Protein AF-A0A4Q2QNK8-F1 (afdb_monomer_lite)

Radius of gyration: 54.92 Å; chains: 1; bounding box: 94×21×155 Å

Structure (mmCIF, N/CA/C/O backbone):
data_AF-A0A4Q2QNK8-F1
#
_entry.id   AF-A0A4Q2QNK8-F1
#
loop_
_atom_site.group_PDB
_atom_site.id
_atom_site.type_symbol
_atom_site.label_atom_id
_atom_site.label_alt_id
_atom_site.label_comp_id
_atom_site.label_asym_id
_atom_site.label_entity_id
_atom_site.label_seq_id
_atom_site.pdbx_PDB_ins_code
_atom_site.Cartn_x
_atom_site.Cartn_y
_atom_site.Cartn_z
_atom_site.occupancy
_atom_site.B_iso_or_equiv
_atom_site.auth_seq_id
_atom_site.auth_comp_id
_atom_site.auth_asym_id
_atom_site.auth_atom_id
_atom_site.pdbx_PDB_model_num
ATOM 1 N N . SER A 1 1 ? -54.056 8.343 84.644 1.00 80.56 1 SER A N 1
ATOM 2 C CA . SER A 1 1 ? -53.542 7.220 85.455 1.00 80.56 1 SER A CA 1
ATOM 3 C C . SER A 1 1 ? -52.358 6.598 84.735 1.00 80.56 1 SER A C 1
ATOM 5 O O . SER A 1 1 ? -52.319 6.653 83.509 1.00 80.56 1 SER A O 1
ATOM 7 N N . ALA A 1 2 ? -51.413 6.008 85.470 1.00 88.56 2 ALA A N 1
ATOM 8 C CA . ALA A 1 2 ? -50.210 5.378 84.911 1.00 88.56 2 ALA A CA 1
ATOM 9 C C . ALA A 1 2 ? -50.510 4.345 83.801 1.00 88.56 2 ALA A C 1
ATOM 11 O O . ALA A 1 2 ? -49.760 4.238 82.836 1.00 88.56 2 ALA A O 1
ATOM 12 N N . ALA A 1 3 ? -51.656 3.660 83.886 1.00 87.75 3 ALA A N 1
ATOM 13 C CA . ALA A 1 3 ? -52.113 2.701 82.880 1.00 87.75 3 ALA A CA 1
ATOM 14 C C . ALA A 1 3 ? -52.273 3.308 81.471 1.00 87.75 3 ALA A C 1
ATOM 16 O O . ALA A 1 3 ? -51.787 2.728 80.505 1.00 87.75 3 ALA A O 1
ATOM 17 N N . LYS A 1 4 ? -52.874 4.505 81.343 1.00 89.75 4 LYS A N 1
ATOM 18 C CA . LYS A 1 4 ? -53.042 5.174 80.034 1.00 89.75 4 LYS A CA 1
ATOM 19 C C . LYS A 1 4 ? -51.696 5.547 79.402 1.00 89.75 4 LYS A C 1
ATOM 21 O O . LYS A 1 4 ? -51.516 5.423 78.192 1.00 89.75 4 LYS A O 1
ATOM 26 N N . THR A 1 5 ? -50.738 5.979 80.222 1.00 93.31 5 THR A N 1
ATOM 27 C CA . THR A 1 5 ? -49.376 6.293 79.769 1.00 93.31 5 THR A CA 1
ATOM 28 C C . THR A 1 5 ? -48.655 5.034 79.286 1.00 93.31 5 THR A C 1
ATOM 30 O O . THR A 1 5 ? -48.020 5.057 78.235 1.00 93.31 5 THR A O 1
ATOM 33 N N . SER A 1 6 ? -48.799 3.916 80.005 1.00 92.94 6 SER A N 1
ATOM 34 C CA . SER A 1 6 ? -48.205 2.637 79.604 1.00 92.94 6 SER A CA 1
ATOM 35 C C . SER A 1 6 ? -48.779 2.104 78.289 1.00 92.94 6 SER A C 1
ATOM 37 O O . SER A 1 6 ? -48.019 1.624 77.453 1.00 92.94 6 SER A O 1
ATOM 39 N N . GLU A 1 7 ? -50.09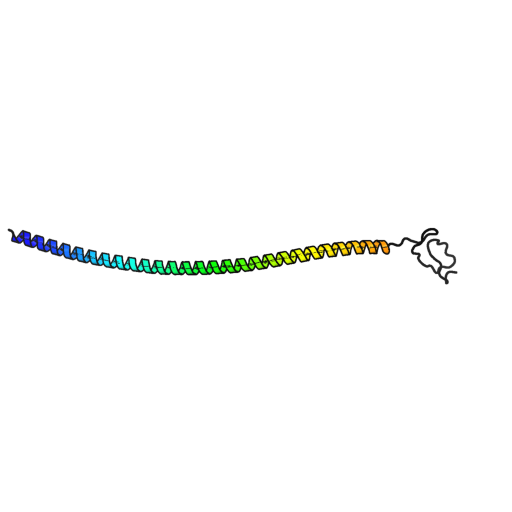4 2.208 78.080 1.00 93.94 7 GLU A N 1
ATOM 40 C CA . GLU A 1 7 ? -50.739 1.786 76.829 1.00 93.94 7 GLU A CA 1
ATOM 41 C C . GLU A 1 7 ? -50.249 2.619 75.632 1.00 93.94 7 GLU A C 1
ATOM 43 O O . GLU A 1 7 ? -49.956 2.088 74.560 1.00 93.94 7 GLU A O 1
ATOM 48 N N . THR A 1 8 ? -50.090 3.930 75.836 1.00 94.38 8 THR A N 1
ATOM 49 C CA . THR A 1 8 ? -49.570 4.844 74.809 1.00 94.38 8 THR A CA 1
ATOM 50 C C . THR A 1 8 ? -48.125 4.493 74.439 1.00 94.38 8 THR A C 1
ATOM 52 O O . THR A 1 8 ? -47.785 4.419 73.259 1.00 94.38 8 THR A O 1
ATOM 55 N N . ASN A 1 9 ? -47.279 4.210 75.435 1.00 94.12 9 ASN A N 1
ATOM 56 C CA . ASN A 1 9 ? -45.889 3.801 75.219 1.00 94.12 9 ASN A CA 1
ATOM 57 C C . ASN A 1 9 ? -45.773 2.445 74.506 1.00 94.12 9 ASN A C 1
ATOM 59 O O . ASN A 1 9 ? -44.872 2.266 73.682 1.00 94.12 9 ASN A O 1
ATOM 63 N N . ALA A 1 10 ? -46.678 1.506 74.797 1.00 95.75 10 ALA A N 1
ATOM 64 C CA . ALA A 1 10 ? -46.727 0.211 74.123 1.00 95.75 10 ALA A CA 1
ATOM 65 C C . ALA A 1 10 ? -47.048 0.381 72.629 1.00 95.75 10 ALA A C 1
ATOM 67 O O . ALA A 1 10 ? -46.268 -0.070 71.790 1.00 95.75 10 ALA A O 1
ATOM 68 N N . LYS A 1 11 ? -48.106 1.136 72.297 1.00 95.81 11 LYS A N 1
ATOM 69 C CA . LYS A 1 11 ? -48.464 1.466 70.904 1.00 95.81 11 LYS A CA 1
ATOM 70 C C . LYS A 1 11 ? -47.327 2.177 70.165 1.00 95.81 11 LYS A C 1
ATOM 72 O O . LYS A 1 11 ? -46.987 1.806 69.047 1.00 95.81 11 LYS A O 1
ATOM 77 N N . ALA A 1 12 ? -46.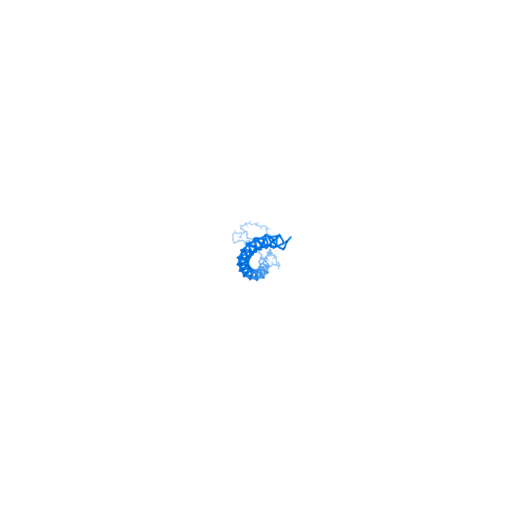686 3.160 70.801 1.00 96.31 12 ALA A N 1
ATOM 78 C CA . ALA A 1 12 ? -45.549 3.862 70.203 1.00 96.31 12 ALA A CA 1
ATOM 79 C C . ALA A 1 12 ? -44.356 2.927 69.925 1.00 96.31 12 ALA A C 1
ATOM 81 O O . ALA A 1 12 ? -43.663 3.083 68.918 1.00 96.31 12 ALA A O 1
ATOM 82 N N . SER A 1 13 ? -44.109 1.953 70.804 1.00 96.31 13 SER A N 1
ATOM 83 C CA . SER A 1 13 ? -43.042 0.962 70.625 1.00 96.31 13 SER A CA 1
ATOM 84 C C . SER A 1 13 ? -43.350 -0.008 69.484 1.00 96.31 13 SER A C 1
ATOM 86 O O . SER A 1 13 ? -42.462 -0.305 68.689 1.00 96.31 13 SER A O 1
ATOM 88 N N . GLU A 1 14 ? -44.606 -0.432 69.347 1.00 97.38 14 GLU A N 1
ATOM 89 C CA . GLU A 1 14 ? -45.078 -1.266 68.236 1.00 97.38 14 GLU A CA 1
ATOM 90 C C . GLU A 1 14 ? -44.900 -0.555 66.883 1.00 97.38 14 GLU A C 1
ATOM 92 O O . GLU A 1 14 ? -44.304 -1.109 65.959 1.00 97.38 14 GLU A O 1
ATOM 97 N N . THR A 1 15 ? -45.287 0.724 66.789 1.00 97.31 15 THR A N 1
ATOM 98 C CA . THR A 1 15 ? -45.060 1.536 65.578 1.00 97.31 15 THR A CA 1
ATOM 99 C C . THR A 1 15 ? -43.571 1.675 65.241 1.00 97.31 15 THR A C 1
ATOM 101 O O . THR A 1 15 ? -43.184 1.596 64.071 1.00 97.31 15 THR A O 1
ATOM 104 N N . ARG A 1 16 ? -42.708 1.867 66.249 1.00 97.06 16 ARG A N 1
ATOM 105 C CA . ARG A 1 16 ? -41.249 1.939 66.053 1.00 97.06 16 ARG A CA 1
ATOM 106 C C . ARG A 1 16 ? -40.678 0.615 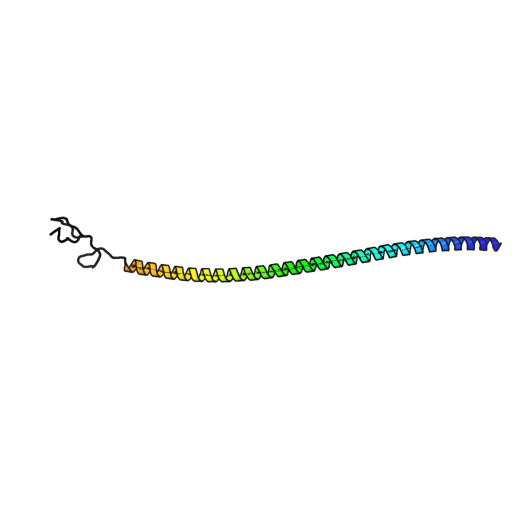65.551 1.00 97.06 16 ARG A C 1
ATOM 108 O O . ARG A 1 16 ? -39.810 0.633 64.681 1.00 97.06 16 ARG A O 1
ATOM 115 N N . ALA A 1 17 ? -41.167 -0.510 66.066 1.00 96.81 17 ALA A N 1
ATOM 116 C CA . ALA A 1 17 ? -40.749 -1.833 65.619 1.00 96.81 17 ALA A CA 1
ATOM 117 C C . ALA A 1 17 ? -41.134 -2.078 64.151 1.00 96.81 17 ALA A C 1
ATOM 119 O O . ALA A 1 17 ? -40.280 -2.486 63.363 1.00 96.81 17 ALA A O 1
ATOM 120 N N . GLU A 1 18 ? -42.366 -1.745 63.756 1.00 97.31 18 GLU A N 1
ATOM 121 C CA . GLU A 1 18 ? -42.814 -1.890 62.362 1.00 97.31 18 GLU A CA 1
ATOM 122 C C . GLU A 1 18 ? -42.046 -0.955 61.409 1.00 97.31 18 GLU A C 1
ATOM 124 O O . GLU A 1 18 ? -41.622 -1.359 60.322 1.00 97.31 18 GLU A O 1
ATOM 129 N N . SER A 1 19 ? -41.769 0.278 61.846 1.00 97.56 19 SER A N 1
ATOM 130 C CA . SER A 1 19 ? -40.935 1.224 61.086 1.00 97.56 19 SER A CA 1
ATOM 131 C C . SER A 1 19 ? -39.509 0.695 60.898 1.00 97.56 19 SER A C 1
ATOM 133 O O . SER A 1 19 ? -38.958 0.766 59.801 1.00 97.56 19 SER A O 1
ATOM 135 N N . SER A 1 20 ? -38.921 0.118 61.951 1.00 97.75 20 SER A N 1
ATOM 136 C CA . SER A 1 20 ? -37.582 -0.481 61.910 1.00 97.75 20 SER A CA 1
ATOM 137 C C . SER A 1 20 ? -37.525 -1.690 60.971 1.00 97.75 20 SER A C 1
ATOM 139 O O . SER A 1 20 ? -36.617 -1.798 60.147 1.00 97.75 20 SER A O 1
ATOM 141 N N . LYS A 1 21 ? -38.539 -2.563 61.017 1.00 98.38 21 LYS A N 1
ATOM 142 C CA . LYS A 1 21 ? -38.682 -3.699 60.096 1.00 98.38 21 LYS A CA 1
ATOM 143 C C . LYS A 1 21 ? -38.755 -3.240 58.638 1.00 98.38 21 LYS A C 1
ATOM 145 O O . LYS A 1 21 ? -38.071 -3.802 57.783 1.00 98.38 21 LYS A O 1
ATOM 150 N N . THR A 1 22 ? -39.528 -2.190 58.366 1.00 97.88 22 THR A N 1
ATOM 151 C CA . THR A 1 22 ? -39.623 -1.591 57.027 1.00 97.88 22 THR A CA 1
ATOM 152 C C . THR A 1 22 ? -38.276 -1.014 56.579 1.00 97.88 22 THR A C 1
ATOM 154 O O . THR A 1 22 ? -37.830 -1.281 55.465 1.00 97.88 22 THR A O 1
ATOM 157 N N . ALA A 1 23 ? -37.576 -0.286 57.454 1.00 97.69 23 ALA A N 1
ATOM 158 C CA . ALA A 1 23 ? -36.253 0.265 57.154 1.00 97.69 23 ALA A CA 1
ATOM 159 C C . ALA A 1 23 ? -35.205 -0.828 56.876 1.00 97.69 23 ALA A C 1
ATOM 161 O O . ALA A 1 23 ? -34.391 -0.686 55.958 1.00 97.69 23 ALA A O 1
ATOM 162 N N . ALA A 1 24 ? -35.243 -1.937 57.620 1.00 97.69 24 ALA A N 1
ATOM 163 C CA . ALA A 1 24 ? -34.374 -3.088 57.395 1.00 97.69 24 ALA A CA 1
ATOM 164 C C . ALA A 1 24 ? -34.651 -3.755 56.037 1.00 97.69 24 ALA A C 1
ATOM 166 O O . ALA A 1 24 ? -33.709 -4.054 55.303 1.00 97.69 24 ALA A O 1
ATOM 167 N N . ALA A 1 25 ? -35.925 -3.918 55.664 1.00 98.00 25 ALA A N 1
ATOM 168 C CA . ALA A 1 25 ? -36.308 -4.450 54.356 1.00 98.00 25 ALA A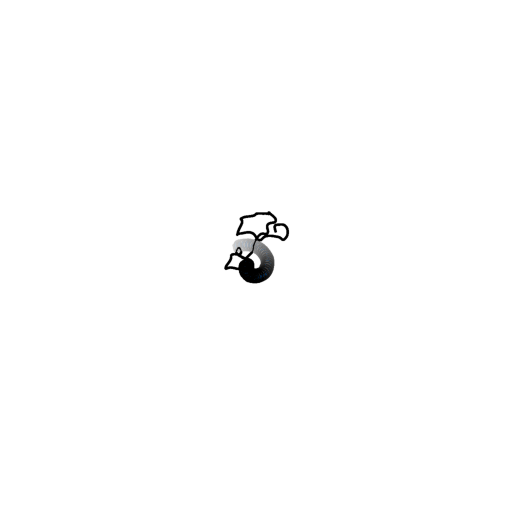 CA 1
ATOM 169 C C . ALA A 1 25 ? -35.817 -3.553 53.204 1.00 98.00 25 ALA A C 1
ATOM 171 O O . ALA A 1 25 ? -35.195 -4.047 52.263 1.00 98.00 25 ALA A O 1
ATOM 172 N N . SER A 1 26 ? -36.000 -2.233 53.317 1.00 98.19 26 SER A N 1
ATOM 173 C CA . SER A 1 26 ? -35.498 -1.256 52.338 1.00 98.19 26 SER A CA 1
ATOM 174 C C . SER A 1 26 ? -33.968 -1.227 52.252 1.00 98.19 26 SER A C 1
ATOM 176 O O . SER A 1 26 ? -33.388 -1.029 51.180 1.00 98.19 26 SER A O 1
ATOM 178 N N . SER A 1 27 ? -33.285 -1.436 53.379 1.00 98.12 27 SER A N 1
ATOM 179 C CA . SER A 1 27 ? -31.821 -1.530 53.414 1.00 98.12 27 SER A CA 1
ATOM 180 C C . SER A 1 27 ? -31.337 -2.800 52.714 1.00 98.12 27 SER A C 1
ATOM 182 O O . SER A 1 27 ? -30.397 -2.745 51.922 1.00 98.12 27 SER A O 1
ATOM 184 N N . ALA A 1 28 ? -32.017 -3.930 52.933 1.00 98.44 28 ALA A N 1
ATOM 185 C CA . ALA A 1 28 ? -31.714 -5.190 52.263 1.00 98.44 28 ALA A CA 1
ATOM 186 C C . ALA A 1 28 ? -31.927 -5.101 50.742 1.00 98.44 28 ALA A C 1
ATOM 188 O O . ALA A 1 28 ? -31.065 -5.541 49.979 1.00 98.44 28 ALA A O 1
ATOM 189 N N . SER A 1 29 ? -33.016 -4.473 50.283 1.00 98.06 29 SER A N 1
ATOM 190 C CA . SER A 1 29 ? -33.244 -4.262 48.847 1.00 98.06 29 SER A CA 1
ATOM 191 C C . SER A 1 29 ? -32.191 -3.340 48.230 1.00 98.06 29 SER A C 1
ATOM 193 O O . SER A 1 29 ? -31.692 -3.616 47.143 1.00 98.06 29 SER A O 1
ATOM 195 N N . SER A 1 30 ? -31.795 -2.279 48.938 1.00 98.31 30 SER A N 1
ATOM 196 C CA . SER A 1 30 ? -30.742 -1.360 48.480 1.00 98.31 30 SER A CA 1
ATOM 197 C C . SER A 1 30 ? -29.382 -2.058 48.369 1.00 98.31 30 SER A C 1
ATOM 199 O O . SER A 1 30 ? -28.645 -1.839 47.403 1.00 98.31 30 SER A O 1
ATOM 201 N N . ALA A 1 31 ? -29.061 -2.941 49.319 1.00 98.31 31 ALA A N 1
ATOM 202 C CA . ALA A 1 31 ? -27.853 -3.761 49.278 1.00 98.31 31 ALA A CA 1
ATOM 203 C C . ALA A 1 31 ? -27.873 -4.750 48.098 1.00 98.31 31 ALA A C 1
ATOM 205 O O . ALA A 1 31 ? -26.872 -4.873 47.392 1.00 98.31 31 ALA A O 1
ATOM 206 N N . ALA A 1 32 ? -29.013 -5.395 47.826 1.00 98.31 32 ALA A N 1
ATOM 207 C CA . ALA A 1 32 ? -29.171 -6.296 46.682 1.00 98.31 32 ALA A CA 1
ATOM 208 C C . ALA A 1 32 ? -29.014 -5.567 45.332 1.00 98.31 32 ALA A C 1
ATOM 210 O O . ALA A 1 32 ? -28.309 -6.049 44.438 1.00 98.31 32 ALA A O 1
ATOM 211 N N . SER A 1 33 ? -29.597 -4.372 45.197 1.00 98.38 33 SER A N 1
ATOM 212 C CA . SER A 1 33 ? -29.412 -3.520 44.015 1.00 98.38 33 SER A CA 1
ATOM 213 C C . SER A 1 33 ? -27.951 -3.104 43.846 1.00 98.38 33 SER A C 1
ATOM 215 O O . SER A 1 33 ? -27.406 -3.182 42.748 1.00 98.38 33 SER A O 1
ATOM 217 N N . SER A 1 34 ? -27.285 -2.728 44.941 1.00 98.38 34 SER A N 1
ATOM 218 C CA . SER A 1 34 ? -25.865 -2.354 44.922 1.00 98.38 34 SER A CA 1
ATOM 219 C C . SER A 1 34 ? -24.969 -3.525 44.504 1.00 98.38 34 SER A C 1
ATOM 221 O O . SER A 1 34 ? -24.055 -3.339 43.702 1.00 98.38 34 SER A O 1
ATOM 223 N N . ALA A 1 35 ? -25.258 -4.740 44.982 1.00 98.56 35 ALA A N 1
ATOM 224 C CA . ALA A 1 35 ? -24.550 -5.951 44.570 1.00 98.56 35 ALA A CA 1
ATOM 225 C C . ALA A 1 35 ? -24.728 -6.237 43.067 1.00 98.56 35 ALA A C 1
ATOM 227 O O . ALA A 1 35 ? -23.758 -6.568 42.386 1.00 98.56 35 ALA A O 1
ATOM 228 N N . SER A 1 36 ? -25.939 -6.032 42.541 1.00 98.25 36 SER A N 1
ATOM 229 C CA . SER A 1 36 ? -26.249 -6.211 41.114 1.00 98.25 36 SER A CA 1
ATOM 230 C C . SER A 1 36 ? -25.498 -5.203 40.232 1.00 98.25 36 SER A C 1
ATOM 232 O O . SER A 1 36 ? -24.913 -5.567 39.208 1.00 98.25 36 SER A O 1
ATOM 234 N N . SER A 1 37 ? -25.444 -3.938 40.656 1.00 98.44 37 SER A N 1
ATOM 235 C CA . SER A 1 37 ? -24.660 -2.895 39.982 1.00 98.44 37 SER A CA 1
ATOM 236 C C . SER A 1 37 ? -23.160 -3.196 40.004 1.00 98.44 37 SER A C 1
ATOM 238 O O . SER A 1 37 ? -22.463 -2.962 39.013 1.00 98.44 37 SER A O 1
ATOM 240 N N . ALA A 1 38 ? -22.652 -3.756 41.107 1.00 98.50 38 ALA A N 1
ATOM 241 C CA . ALA A 1 38 ? -21.255 -4.162 41.217 1.00 98.50 38 ALA A CA 1
ATOM 242 C C . ALA A 1 38 ? -20.917 -5.322 40.265 1.00 98.50 38 ALA A C 1
ATOM 244 O O . ALA A 1 38 ? -19.885 -5.270 39.591 1.00 98.50 38 ALA A O 1
ATOM 245 N N . SER A 1 39 ? -21.788 -6.333 40.142 1.00 98.06 39 SER A N 1
ATOM 246 C CA . SER A 1 39 ? -21.592 -7.412 39.162 1.00 98.06 39 SER A CA 1
ATOM 247 C C . SER A 1 39 ? -21.629 -6.898 37.724 1.00 98.06 39 SER A C 1
ATOM 249 O O . SER A 1 39 ? -20.733 -7.221 36.950 1.00 98.06 39 SER A O 1
ATOM 251 N N . ALA A 1 40 ? -22.580 -6.020 37.392 1.00 98.56 40 ALA A N 1
ATOM 252 C CA . ALA A 1 40 ? -22.657 -5.423 36.060 1.00 98.56 40 ALA A CA 1
ATOM 253 C C . ALA A 1 40 ? -21.395 -4.606 35.725 1.00 98.56 40 ALA A C 1
ATOM 255 O O . ALA A 1 40 ? -20.861 -4.699 34.622 1.00 98.56 40 ALA A O 1
ATOM 256 N N . SER A 1 41 ? -20.869 -3.859 36.700 1.00 98.56 41 SER A N 1
ATOM 257 C CA . SER A 1 41 ? -19.626 -3.092 36.539 1.00 98.56 41 SER A CA 1
ATOM 258 C C . SER A 1 41 ? -18.409 -3.999 36.325 1.00 98.56 41 SER A C 1
ATOM 260 O O . SER A 1 41 ? -17.533 -3.682 35.522 1.00 98.56 41 SER A O 1
ATOM 262 N N . LYS A 1 42 ? -18.353 -5.148 37.011 1.00 98.56 42 LYS A N 1
ATOM 263 C CA . LYS A 1 42 ? -17.303 -6.157 36.816 1.00 98.56 42 LYS A CA 1
ATOM 264 C C . LYS A 1 42 ? -17.357 -6.766 35.411 1.00 98.56 42 LYS A C 1
ATOM 266 O O . LYS A 1 42 ? -16.310 -6.941 34.779 1.00 98.56 42 LYS A O 1
ATOM 271 N N . ASP A 1 43 ? -18.553 -7.080 34.923 1.00 98.44 43 ASP A N 1
ATOM 272 C CA . ASP A 1 43 ? -18.741 -7.621 33.576 1.00 98.44 43 ASP A CA 1
ATOM 273 C C . ASP A 1 43 ? -18.328 -6.597 32.513 1.00 98.44 43 ASP A C 1
ATOM 275 O O . ASP A 1 43 ? -17.603 -6.939 31.576 1.00 98.44 43 ASP A O 1
ATOM 279 N N . GLU A 1 44 ? -18.700 -5.328 32.691 1.00 98.75 44 GLU A N 1
ATOM 280 C CA . GLU A 1 44 ? -18.295 -4.245 31.791 1.00 98.75 44 GLU A CA 1
ATOM 281 C C . GLU A 1 44 ? -16.776 -4.037 31.795 1.00 98.75 44 GLU A C 1
ATOM 283 O O . GLU A 1 44 ? -16.158 -3.986 30.733 1.00 98.75 44 GLU A O 1
ATOM 288 N N . ALA A 1 45 ? -16.132 -4.032 32.967 1.00 98.69 45 ALA A N 1
ATOM 289 C CA . ALA A 1 45 ? -14.673 -3.957 33.055 1.00 98.69 45 ALA A CA 1
ATOM 290 C C . ALA A 1 45 ? -13.987 -5.112 32.299 1.00 98.69 45 ALA A C 1
ATOM 292 O O . ALA A 1 45 ? -12.983 -4.913 31.611 1.00 98.69 45 ALA A O 1
ATOM 293 N N . THR A 1 46 ? -14.560 -6.316 32.369 1.00 98.56 46 THR A N 1
ATOM 294 C CA . THR A 1 46 ? -14.051 -7.500 31.659 1.00 98.56 46 THR A CA 1
ATOM 295 C C . THR A 1 46 ? -14.218 -7.372 30.139 1.00 98.56 46 THR A C 1
ATOM 297 O O . THR A 1 46 ? -13.309 -7.722 29.374 1.00 98.56 46 THR A O 1
ATOM 300 N N . ARG A 1 47 ? -15.353 -6.829 29.680 1.00 98.62 47 ARG A N 1
ATOM 301 C CA . ARG A 1 47 ? -15.598 -6.537 28.257 1.00 98.62 47 ARG A CA 1
ATOM 302 C C . ARG A 1 47 ? -14.608 -5.508 27.725 1.00 98.62 47 ARG A C 1
ATOM 304 O O . ARG A 1 47 ? -13.983 -5.753 26.694 1.00 98.62 47 ARG A O 1
ATOM 311 N N . GLN A 1 48 ? -14.402 -4.418 28.458 1.00 98.75 48 GLN A N 1
ATOM 312 C CA . GLN A 1 48 ? -13.464 -3.362 28.076 1.00 98.75 48 GLN A CA 1
ATOM 313 C C . GLN A 1 48 ? -12.020 -3.868 28.019 1.00 98.75 48 GLN A C 1
ATOM 315 O O . GLN A 1 48 ? -11.303 -3.577 27.063 1.00 98.75 48 GLN A O 1
ATOM 320 N N . ALA A 1 49 ? -11.599 -4.702 28.975 1.00 98.69 49 ALA A N 1
ATOM 321 C CA . ALA A 1 49 ? -10.279 -5.334 28.935 1.00 98.69 49 ALA A CA 1
ATOM 322 C C . ALA A 1 49 ? -10.093 -6.218 27.685 1.00 98.69 49 ALA A C 1
ATOM 324 O O . ALA A 1 49 ? -9.034 -6.207 27.054 1.00 98.69 49 ALA A O 1
ATOM 325 N N . SER A 1 50 ? -11.137 -6.952 27.290 1.00 98.38 50 SER A N 1
ATOM 326 C CA . SER A 1 50 ? -11.117 -7.791 26.085 1.00 98.38 50 SER A CA 1
ATOM 327 C C . SER A 1 50 ? -11.046 -6.952 24.806 1.00 98.38 50 SER A C 1
ATOM 329 O O . SER A 1 50 ? -10.264 -7.267 23.907 1.00 98.38 50 SER A O 1
ATOM 331 N N . ALA A 1 51 ? -11.802 -5.851 24.747 1.00 98.56 51 ALA A N 1
ATOM 332 C CA . ALA A 1 51 ? -11.748 -4.897 23.643 1.00 98.56 51 ALA A CA 1
ATOM 333 C C . ALA A 1 51 ? -10.359 -4.249 23.528 1.00 98.56 51 ALA A C 1
ATOM 335 O O . ALA A 1 51 ? -9.785 -4.217 22.441 1.00 98.56 51 ALA A O 1
ATOM 336 N N . ALA A 1 52 ? -9.769 -3.821 24.648 1.00 98.62 52 ALA A N 1
ATOM 337 C CA . ALA A 1 52 ? -8.421 -3.258 24.683 1.00 98.62 52 ALA A CA 1
ATOM 338 C C . ALA A 1 52 ? -7.364 -4.259 24.187 1.00 98.62 52 ALA A C 1
ATOM 340 O O . ALA A 1 52 ? -6.490 -3.895 23.398 1.00 98.62 52 ALA A O 1
ATOM 341 N N . LYS A 1 53 ? -7.474 -5.536 24.579 1.00 98.62 53 LYS A N 1
ATOM 342 C CA . LYS A 1 53 ? -6.604 -6.605 24.070 1.00 98.62 53 LYS A CA 1
ATOM 343 C C . LYS A 1 53 ? -6.753 -6.783 22.555 1.00 98.62 53 LYS A C 1
ATOM 345 O O . LYS A 1 53 ? -5.743 -6.865 21.860 1.00 98.62 53 LYS A O 1
ATOM 350 N N . GLY A 1 54 ? -7.984 -6.799 22.039 1.00 98.75 54 GLY A N 1
ATOM 351 C CA . GLY A 1 54 ? -8.247 -6.883 20.597 1.00 98.75 54 GLY A CA 1
ATOM 352 C C . GLY A 1 54 ? -7.659 -5.702 19.816 1.00 98.75 54 GLY A C 1
ATOM 353 O O . GLY A 1 54 ? -7.010 -5.893 18.782 1.00 98.75 54 GLY A O 1
ATOM 354 N N . SER A 1 55 ? -7.802 -4.488 20.349 1.00 98.56 55 SER A N 1
ATOM 355 C CA . SER A 1 55 ? -7.189 -3.280 19.790 1.00 98.56 55 SER A CA 1
ATOM 356 C C . SER A 1 55 ? -5.661 -3.357 19.788 1.00 98.56 55 SER A C 1
ATOM 358 O O . SER A 1 55 ? -5.038 -3.031 18.779 1.00 98.56 55 SER A O 1
ATOM 360 N N . ALA A 1 56 ? -5.046 -3.850 20.868 1.00 98.75 56 ALA A N 1
ATOM 361 C CA . ALA A 1 56 ? -3.596 -4.031 20.947 1.00 98.75 56 ALA A CA 1
ATOM 362 C C . ALA A 1 56 ? -3.079 -5.041 19.908 1.00 98.75 56 ALA A C 1
ATOM 364 O O . ALA A 1 56 ? -2.078 -4.781 19.240 1.00 98.75 56 ALA A O 1
ATOM 365 N N . THR A 1 57 ? -3.781 -6.162 19.711 1.00 98.56 57 THR A N 1
ATOM 366 C CA . THR A 1 57 ? -3.442 -7.132 18.658 1.00 98.56 57 THR A CA 1
ATOM 367 C C . THR A 1 57 ? -3.549 -6.505 17.269 1.00 98.56 57 THR A C 1
ATOM 369 O O . THR A 1 57 ? -2.627 -6.641 16.469 1.00 98.56 57 THR A O 1
ATOM 372 N N . THR A 1 58 ? -4.619 -5.752 17.005 1.00 98.62 58 THR A N 1
ATOM 373 C CA . THR A 1 58 ? -4.813 -5.054 15.723 1.00 98.62 58 THR A CA 1
ATOM 374 C C . THR A 1 58 ? -3.686 -4.055 15.452 1.00 98.62 58 THR A C 1
ATOM 376 O O . THR A 1 58 ? -3.131 -4.029 14.353 1.00 98.62 58 THR A O 1
ATOM 379 N N . ALA A 1 59 ? -3.301 -3.268 16.462 1.00 98.75 59 ALA A N 1
ATOM 380 C CA . ALA A 1 59 ? -2.185 -2.331 16.362 1.00 98.75 59 ALA A CA 1
ATOM 381 C C . ALA A 1 59 ? -0.857 -3.053 16.077 1.00 98.75 59 ALA A C 1
ATOM 383 O O . ALA A 1 59 ? -0.099 -2.620 15.210 1.00 98.75 59 ALA A O 1
ATOM 384 N N . SER A 1 60 ? -0.604 -4.186 16.742 1.00 98.69 60 SER A N 1
ATOM 385 C CA . SER A 1 60 ? 0.586 -5.008 16.495 1.00 98.69 60 SER A CA 1
ATOM 386 C C . SER A 1 60 ? 0.634 -5.532 15.058 1.00 98.69 60 SER A C 1
ATOM 388 O O . SER A 1 60 ? 1.680 -5.447 14.419 1.00 98.69 60 SER A O 1
ATOM 390 N N . THR A 1 61 ? -0.482 -6.034 14.523 1.00 98.69 61 THR A N 1
ATOM 391 C CA . THR A 1 61 ? -0.554 -6.501 13.129 1.00 98.69 61 THR A CA 1
ATOM 392 C C . THR A 1 61 ? -0.273 -5.363 12.152 1.00 98.69 61 THR A C 1
ATOM 394 O O . THR A 1 61 ? 0.542 -5.519 11.244 1.00 98.69 61 THR A O 1
ATOM 397 N N . LYS A 1 62 ? -0.879 -4.189 12.373 1.00 98.75 62 LYS A N 1
ATOM 398 C CA . LYS A 1 62 ? -0.655 -3.010 11.523 1.00 98.75 62 LYS A CA 1
ATOM 399 C C . LYS A 1 62 ? 0.794 -2.530 11.559 1.00 98.75 62 LYS A C 1
ATOM 401 O O . LYS A 1 62 ? 1.322 -2.135 10.523 1.00 98.75 62 LYS A O 1
ATOM 406 N N . ALA A 1 63 ? 1.458 -2.615 12.710 1.00 98.62 63 ALA A N 1
ATOM 407 C CA . ALA A 1 63 ? 2.878 -2.298 12.818 1.00 98.62 63 ALA A CA 1
ATOM 408 C C . ALA A 1 63 ? 3.748 -3.253 11.979 1.00 98.62 63 ALA A C 1
ATOM 410 O O . ALA A 1 63 ? 4.651 -2.801 11.274 1.00 98.62 63 ALA A O 1
ATOM 411 N N . THR A 1 64 ? 3.455 -4.558 11.991 1.00 98.31 64 THR A N 1
ATOM 412 C CA . TH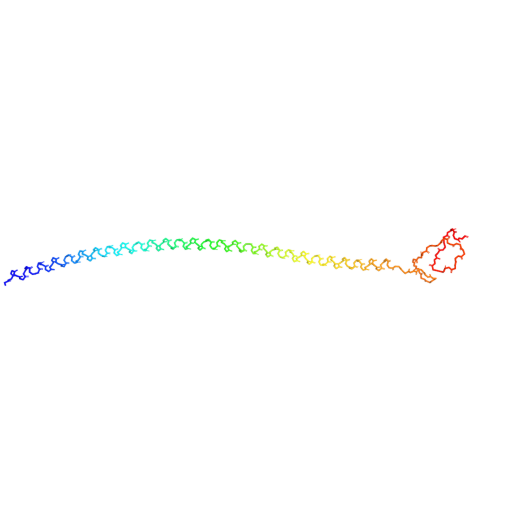R A 1 64 ? 4.170 -5.543 11.162 1.00 98.31 64 THR A CA 1
ATOM 413 C C . THR A 1 64 ? 3.934 -5.317 9.666 1.00 98.31 64 THR A C 1
ATOM 415 O O . THR A 1 64 ? 4.889 -5.333 8.889 1.00 98.31 64 THR A O 1
ATOM 418 N N . GLU A 1 65 ? 2.692 -5.051 9.254 1.00 98.62 65 GLU A N 1
ATOM 419 C CA . GLU A 1 65 ? 2.356 -4.724 7.858 1.00 98.62 65 GLU A CA 1
ATOM 420 C C . GLU A 1 65 ? 3.088 -3.460 7.374 1.00 98.62 65 GLU A C 1
ATOM 422 O O . GLU A 1 65 ? 3.622 -3.427 6.260 1.00 98.62 65 GLU A O 1
ATOM 427 N N . ALA A 1 66 ? 3.163 -2.430 8.224 1.00 98.69 66 ALA A N 1
ATOM 428 C CA . ALA A 1 66 ? 3.882 -1.196 7.922 1.00 98.69 66 ALA A CA 1
ATOM 429 C C . ALA A 1 66 ? 5.395 -1.433 7.777 1.00 98.69 66 ALA A C 1
ATOM 431 O O . ALA A 1 66 ? 6.006 -0.932 6.832 1.00 98.69 66 ALA A O 1
ATOM 432 N N . ALA A 1 67 ? 5.996 -2.241 8.655 1.00 98.38 67 ALA A N 1
ATOM 433 C CA . ALA A 1 67 ? 7.410 -2.606 8.560 1.00 98.38 67 ALA A CA 1
ATOM 434 C C . ALA A 1 67 ? 7.724 -3.394 7.271 1.00 98.38 67 ALA A C 1
ATOM 436 O O . ALA A 1 67 ? 8.726 -3.126 6.597 1.00 98.38 67 ALA A O 1
ATOM 437 N N . GLY A 1 68 ? 6.842 -4.322 6.885 1.00 98.56 68 GLY A N 1
ATOM 438 C CA . GLY A 1 68 ? 6.947 -5.042 5.613 1.00 98.56 68 GLY A CA 1
ATOM 439 C C . GLY A 1 68 ? 6.858 -4.105 4.405 1.00 98.56 68 GLY A C 1
ATOM 440 O O . GLY A 1 68 ? 7.687 -4.176 3.497 1.00 98.56 68 GLY A O 1
ATOM 441 N N . SER A 1 69 ? 5.914 -3.162 4.435 1.00 98.44 69 SER A N 1
ATOM 442 C CA . SER A 1 69 ? 5.742 -2.157 3.377 1.00 98.44 69 SER A CA 1
ATOM 443 C C . SER A 1 69 ? 6.965 -1.243 3.242 1.00 98.44 69 SER A C 1
ATOM 445 O O . SER A 1 69 ? 7.409 -0.966 2.128 1.00 98.44 69 SER A O 1
ATOM 447 N N . ALA A 1 70 ? 7.560 -0.823 4.363 1.00 98.62 70 ALA A N 1
ATOM 448 C CA . ALA A 1 70 ? 8.789 -0.030 4.362 1.00 98.62 70 ALA A CA 1
ATOM 449 C C . ALA A 1 70 ? 9.959 -0.791 3.714 1.00 98.62 70 ALA A C 1
ATOM 451 O O . ALA A 1 70 ? 10.685 -0.230 2.895 1.00 98.62 70 ALA A O 1
ATOM 452 N N . THR A 1 71 ? 10.090 -2.088 4.009 1.00 98.38 71 THR A N 1
ATOM 453 C CA . THR A 1 71 ? 11.119 -2.950 3.402 1.00 98.38 71 THR A CA 1
ATOM 454 C C . THR A 1 71 ? 10.940 -3.060 1.885 1.00 98.38 71 THR A C 1
ATOM 456 O O . THR A 1 71 ? 11.904 -2.901 1.134 1.00 98.38 71 THR A O 1
ATOM 459 N N . ALA A 1 72 ? 9.704 -3.264 1.417 1.00 98.50 72 ALA A N 1
ATOM 460 C CA . ALA A 1 72 ? 9.391 -3.324 -0.013 1.00 98.50 72 ALA A CA 1
ATOM 461 C C . ALA A 1 72 ? 9.685 -1.994 -0.732 1.00 98.50 72 ALA A C 1
ATOM 463 O O . ALA A 1 72 ? 10.207 -1.986 -1.852 1.00 98.50 72 ALA A O 1
ATOM 464 N N . ALA A 1 73 ? 9.409 -0.861 -0.078 1.00 98.62 73 ALA A N 1
ATOM 465 C CA . ALA A 1 73 ? 9.737 0.460 -0.604 1.00 98.62 73 ALA A CA 1
ATOM 466 C C . ALA A 1 73 ? 11.257 0.664 -0.733 1.00 98.62 73 ALA A C 1
ATOM 468 O O . ALA A 1 73 ? 11.722 1.153 -1.764 1.00 98.62 73 ALA A O 1
ATOM 469 N N . SER A 1 74 ? 12.047 0.240 0.260 1.00 98.38 74 SER A N 1
ATOM 470 C CA . SER A 1 74 ? 13.514 0.303 0.186 1.00 98.38 74 SER A CA 1
ATOM 471 C C . SER A 1 74 ? 14.076 -0.553 -0.951 1.00 98.38 74 SER A C 1
ATOM 473 O O . SER A 1 74 ? 14.921 -0.078 -1.706 1.00 98.38 74 SER A O 1
ATOM 475 N N . GLN A 1 75 ? 13.571 -1.777 -1.133 1.00 98.75 75 GLN A N 1
ATOM 476 C CA . GLN A 1 75 ? 13.978 -2.639 -2.250 1.00 98.75 75 GLN A CA 1
ATOM 477 C C . GLN A 1 75 ? 13.632 -2.019 -3.608 1.00 98.75 75 GLN A C 1
ATOM 479 O O . GLN A 1 75 ? 14.452 -2.030 -4.525 1.00 98.75 75 GLN A O 1
ATOM 484 N N . SER A 1 76 ? 12.439 -1.430 -3.720 1.00 98.62 76 SER A N 1
ATOM 485 C CA . SER A 1 76 ? 11.998 -0.745 -4.939 1.00 98.62 76 SER A CA 1
ATOM 486 C C . SER A 1 76 ? 12.889 0.454 -5.265 1.00 98.62 76 SER A C 1
ATOM 488 O O . SER A 1 76 ? 13.260 0.639 -6.423 1.00 98.62 76 SER A O 1
ATOM 490 N N . LYS A 1 77 ? 13.294 1.230 -4.250 1.00 98.69 77 LYS A N 1
ATOM 491 C CA . LYS A 1 77 ? 14.247 2.335 -4.413 1.00 98.69 77 LYS A CA 1
ATOM 492 C C . LYS A 1 77 ? 15.584 1.838 -4.973 1.00 98.69 77 LYS A C 1
ATOM 494 O O . LYS A 1 77 ? 16.036 2.358 -5.986 1.00 98.69 77 LYS A O 1
ATOM 499 N N . THR A 1 78 ? 16.172 0.798 -4.382 1.00 98.62 78 THR A N 1
ATOM 500 C CA . THR A 1 78 ? 17.442 0.226 -4.864 1.00 98.62 78 THR A CA 1
ATOM 501 C C . THR A 1 78 ? 17.330 -0.322 -6.290 1.00 98.62 78 THR A C 1
ATOM 503 O O . THR A 1 78 ? 18.247 -0.157 -7.099 1.00 98.62 78 THR A O 1
ATOM 506 N N . ALA A 1 79 ? 16.202 -0.952 -6.631 1.00 98.62 79 ALA A N 1
ATOM 507 C CA . ALA A 1 79 ? 15.949 -1.437 -7.985 1.00 98.62 79 ALA A CA 1
ATOM 508 C C . ALA A 1 79 ? 15.850 -0.284 -8.998 1.00 98.62 79 ALA A C 1
ATOM 510 O O . ALA A 1 79 ? 16.408 -0.391 -10.092 1.00 98.62 79 ALA A O 1
ATOM 511 N N . ALA A 1 80 ? 15.190 0.816 -8.626 1.00 98.62 80 ALA A N 1
ATOM 512 C CA . ALA A 1 80 ? 15.082 2.015 -9.451 1.00 98.62 80 ALA A CA 1
ATOM 513 C C . ALA A 1 80 ? 16.445 2.696 -9.658 1.00 98.62 80 ALA A C 1
ATOM 515 O O . ALA A 1 80 ? 16.794 3.006 -10.793 1.00 98.62 80 ALA A O 1
ATOM 516 N N . GLU A 1 81 ? 17.248 2.846 -8.601 1.00 98.62 81 GLU A N 1
ATOM 517 C CA . GLU A 1 81 ? 18.618 3.379 -8.687 1.00 98.62 81 GLU A CA 1
ATOM 518 C C . GLU A 1 81 ? 19.485 2.523 -9.624 1.00 98.62 81 GLU A C 1
ATOM 520 O O . GLU A 1 81 ? 20.120 3.032 -10.544 1.00 98.62 81 GLU A O 1
ATOM 525 N N . SER A 1 82 ? 19.418 1.197 -9.478 1.00 98.56 82 SER A N 1
ATOM 526 C CA . SER A 1 82 ? 20.141 0.263 -10.354 1.00 98.56 82 SER A CA 1
ATOM 527 C C . SER A 1 82 ? 19.645 0.292 -11.805 1.00 98.56 82 SER A C 1
ATOM 529 O O . SER A 1 82 ? 20.387 -0.039 -12.731 1.00 98.56 82 SER A O 1
ATOM 531 N N . ALA A 1 83 ? 18.366 0.598 -12.032 1.00 98.75 83 ALA A N 1
ATOM 532 C CA . ALA A 1 83 ? 17.814 0.763 -13.372 1.00 98.75 83 ALA A CA 1
ATOM 533 C C . ALA A 1 83 ? 18.282 2.078 -14.009 1.00 98.75 83 ALA A C 1
ATOM 535 O O . ALA A 1 83 ? 18.639 2.066 -15.184 1.00 98.75 83 ALA A O 1
ATOM 536 N N . ALA A 1 84 ? 18.354 3.164 -13.234 1.00 98.69 84 ALA A N 1
ATOM 537 C CA . ALA A 1 84 ? 18.862 4.454 -13.692 1.00 98.69 84 ALA A CA 1
ATOM 538 C C . ALA A 1 84 ? 20.325 4.351 -14.151 1.00 98.69 84 ALA A C 1
ATOM 540 O O . ALA A 1 84 ? 20.615 4.665 -15.301 1.00 98.69 84 ALA A O 1
ATOM 541 N N . THR A 1 85 ? 21.214 3.775 -13.333 1.00 98.50 85 THR A N 1
ATOM 542 C CA . THR A 1 85 ? 22.627 3.578 -13.717 1.00 98.50 85 THR A CA 1
ATOM 543 C C . THR A 1 85 ? 22.778 2.709 -14.969 1.00 98.50 85 THR A C 1
ATOM 545 O O . THR A 1 85 ? 23.637 2.954 -15.812 1.00 98.50 85 THR A O 1
ATOM 548 N N . ARG A 1 86 ? 21.934 1.680 -15.131 1.00 98.62 86 ARG A N 1
ATOM 549 C CA . ARG A 1 86 ? 21.945 0.853 -16.350 1.00 98.62 86 ARG A CA 1
ATOM 550 C C . ARG A 1 86 ? 21.451 1.613 -17.577 1.00 98.62 86 ARG A C 1
ATOM 552 O O . ARG A 1 86 ? 21.947 1.347 -18.667 1.00 98.62 86 ARG A O 1
ATOM 559 N N . ALA A 1 87 ? 20.486 2.514 -17.413 1.00 98.69 87 ALA A N 1
ATOM 560 C CA . ALA A 1 87 ? 19.992 3.353 -18.497 1.00 98.69 87 ALA A CA 1
ATOM 561 C C . ALA A 1 87 ? 21.051 4.370 -18.943 1.00 98.69 87 ALA A C 1
ATOM 563 O O . ALA A 1 87 ? 21.265 4.505 -20.143 1.00 98.69 87 ALA A O 1
ATOM 564 N N . GLU A 1 88 ? 21.758 5.001 -18.002 1.00 98.44 88 GLU A N 1
ATOM 565 C CA . GLU A 1 88 ? 22.897 5.889 -18.284 1.00 98.44 88 GLU A CA 1
ATOM 566 C C . GLU A 1 88 ? 23.986 5.145 -19.068 1.00 98.44 88 GLU A C 1
ATOM 568 O O . GLU A 1 88 ? 24.322 5.533 -20.181 1.00 98.44 88 GLU A O 1
ATOM 573 N N . ALA A 1 89 ? 24.430 3.985 -18.574 1.00 98.44 89 ALA A N 1
ATOM 574 C CA . ALA A 1 89 ? 25.443 3.187 -19.266 1.00 98.44 89 ALA A CA 1
ATOM 575 C C . ALA A 1 89 ? 24.996 2.714 -20.665 1.00 98.44 89 ALA A C 1
ATOM 577 O O . ALA A 1 89 ? 25.817 2.556 -21.571 1.00 98.44 89 ALA A O 1
ATOM 578 N N . ALA A 1 90 ? 23.701 2.439 -20.849 1.00 98.56 90 ALA A N 1
ATOM 579 C CA . ALA A 1 90 ? 23.154 2.081 -22.152 1.00 98.56 90 ALA A CA 1
ATOM 580 C C . ALA A 1 90 ? 23.110 3.284 -23.106 1.00 98.56 90 ALA A C 1
ATOM 582 O O . ALA A 1 90 ? 23.377 3.106 -24.294 1.00 98.56 90 ALA A O 1
ATOM 583 N N . ALA A 1 91 ? 22.802 4.479 -22.596 1.00 98.50 91 ALA A N 1
ATOM 584 C CA . ALA A 1 91 ? 22.831 5.718 -23.365 1.00 98.50 91 ALA A CA 1
ATOM 585 C C . ALA A 1 91 ? 24.260 6.046 -23.819 1.00 98.50 91 ALA A C 1
ATOM 587 O O . ALA A 1 91 ? 24.477 6.207 -25.017 1.00 98.50 91 ALA A O 1
ATOM 588 N N . ASP A 1 92 ? 25.238 5.997 -22.912 1.00 98.25 92 ASP A N 1
ATOM 589 C CA . ASP A 1 92 ? 26.651 6.241 -23.234 1.00 98.25 92 ASP A CA 1
ATOM 590 C C . ASP A 1 92 ? 27.155 5.282 -24.324 1.00 98.25 92 ASP A C 1
ATOM 592 O O . ASP A 1 92 ? 27.805 5.682 -25.290 1.00 98.25 92 ASP A O 1
ATOM 596 N N . ARG A 1 93 ? 26.803 3.992 -24.221 1.00 98.19 93 ARG A N 1
ATOM 597 C CA . ARG A 1 93 ? 27.143 3.009 -25.262 1.00 98.19 93 ARG A CA 1
ATOM 598 C C . ARG A 1 93 ? 26.445 3.283 -26.586 1.00 98.19 93 ARG A C 1
ATOM 600 O O . ARG A 1 93 ? 27.025 3.018 -27.636 1.00 98.19 93 ARG A O 1
ATOM 607 N N . ALA A 1 94 ? 25.201 3.752 -26.560 1.00 97.50 94 ALA A N 1
ATOM 608 C CA . ALA A 1 94 ? 24.494 4.106 -27.783 1.00 97.50 94 ALA A CA 1
ATOM 609 C C . ALA A 1 94 ? 25.169 5.297 -28.480 1.00 97.50 94 ALA A C 1
ATOM 611 O O . ALA A 1 94 ? 25.306 5.271 -29.703 1.00 97.50 94 ALA A O 1
ATOM 612 N N . GLU A 1 95 ? 25.645 6.287 -27.721 1.00 96.31 95 GLU A N 1
ATOM 613 C CA . GLU A 1 95 ? 26.421 7.415 -28.248 1.00 96.31 95 GLU A CA 1
ATOM 614 C C . GLU A 1 95 ? 27.768 6.963 -28.832 1.00 96.31 95 GLU A C 1
ATOM 616 O O . GLU A 1 95 ? 28.107 7.353 -29.952 1.00 96.31 95 GLU A O 1
ATOM 621 N N . GLU A 1 96 ? 28.496 6.080 -28.139 1.00 96.38 96 GLU A N 1
ATOM 622 C CA . GLU A 1 96 ? 29.748 5.490 -28.641 1.00 96.38 96 GLU A CA 1
ATOM 623 C C . GLU A 1 96 ? 29.529 4.772 -29.981 1.00 96.38 96 GLU A C 1
ATOM 625 O O . GLU A 1 96 ? 30.250 5.010 -30.955 1.00 96.38 96 GLU A O 1
ATOM 630 N N . ILE A 1 97 ? 28.498 3.924 -30.055 1.00 95.88 97 ILE A N 1
ATOM 631 C CA . ILE A 1 97 ? 28.163 3.178 -31.271 1.00 95.88 97 ILE A CA 1
ATOM 632 C C . ILE A 1 97 ? 27.758 4.137 -32.389 1.00 95.88 97 ILE A C 1
ATOM 634 O O . ILE A 1 97 ? 28.231 3.975 -33.512 1.00 95.88 97 ILE A O 1
ATOM 638 N N . ALA A 1 98 ? 26.913 5.132 -32.102 1.00 94.00 98 ALA A N 1
ATOM 639 C CA . ALA A 1 98 ? 26.489 6.121 -33.088 1.00 94.00 98 ALA A CA 1
ATOM 640 C C . ALA A 1 98 ? 27.693 6.864 -33.687 1.00 94.00 98 ALA A C 1
ATOM 642 O O . ALA A 1 98 ? 27.770 7.009 -34.907 1.00 94.00 98 ALA A O 1
ATOM 643 N N . GLY A 1 99 ? 28.662 7.256 -32.856 1.00 89.44 99 GLY A N 1
ATOM 644 C CA . GLY A 1 99 ? 29.915 7.853 -33.316 1.00 89.44 99 GLY A CA 1
ATOM 645 C C . GLY A 1 99 ? 30.765 6.898 -34.159 1.00 89.44 99 GLY A C 1
ATOM 646 O O . GLY A 1 99 ? 31.320 7.308 -35.174 1.00 89.44 99 GLY A O 1
ATOM 647 N N . ALA A 1 100 ? 30.836 5.618 -33.786 1.00 87.12 100 ALA A N 1
ATOM 648 C CA . ALA A 1 100 ? 31.615 4.619 -34.518 1.00 87.12 100 ALA A CA 1
ATOM 649 C C . ALA A 1 100 ? 31.027 4.264 -35.897 1.00 87.12 100 ALA A C 1
ATOM 651 O O . ALA A 1 100 ? 31.780 3.914 -36.809 1.00 87.12 100 ALA A O 1
ATOM 652 N N . VAL A 1 101 ? 29.700 4.327 -36.057 1.00 88.94 101 VAL A N 1
ATOM 653 C CA . VAL A 1 101 ? 29.015 3.972 -37.317 1.00 88.94 101 VAL A CA 1
ATOM 654 C C . VAL A 1 101 ? 28.678 5.172 -38.201 1.00 88.94 101 VAL A C 1
ATOM 656 O O . VAL A 1 101 ? 28.328 4.977 -39.366 1.00 88.94 101 VAL A O 1
ATOM 659 N N . ALA A 1 102 ? 28.773 6.399 -37.687 1.00 85.50 102 ALA A N 1
ATOM 660 C CA . ALA A 1 102 ? 28.620 7.609 -38.484 1.00 85.50 102 ALA A CA 1
ATOM 661 C C . ALA A 1 102 ? 29.804 7.743 -39.458 1.00 85.50 102 ALA A C 1
ATOM 663 O O . ALA A 1 102 ? 30.858 8.273 -39.117 1.00 85.50 102 ALA A O 1
ATOM 664 N N . MET A 1 103 ? 29.635 7.232 -40.679 1.00 82.69 103 MET A N 1
ATOM 665 C CA . MET A 1 103 ? 30.598 7.397 -41.767 1.00 82.69 103 MET A CA 1
ATOM 666 C C . MET A 1 103 ? 30.103 8.454 -42.748 1.00 82.69 103 MET A C 1
ATOM 668 O O . MET A 1 103 ? 28.946 8.430 -43.164 1.00 82.69 103 MET A O 1
ATOM 672 N N . GLU A 1 104 ? 30.994 9.363 -43.130 1.00 89.25 104 GLU A N 1
ATOM 673 C CA . GLU A 1 104 ? 30.735 10.345 -44.180 1.00 89.25 104 GLU A CA 1
ATOM 674 C C . GLU A 1 104 ? 30.930 9.721 -45.572 1.00 89.25 104 GLU A C 1
ATOM 676 O O . GLU A 1 104 ? 31.554 8.661 -45.710 1.00 89.25 104 GLU A O 1
ATOM 681 N N . ASP A 1 105 ? 30.392 10.364 -46.608 1.00 92.38 105 ASP A N 1
ATOM 682 C CA . ASP A 1 105 ? 30.637 9.955 -47.991 1.00 92.38 105 ASP A CA 1
ATOM 683 C C . ASP A 1 105 ? 32.125 10.125 -48.346 1.00 92.38 105 ASP A C 1
ATOM 685 O O . ASP A 1 105 ? 32.805 11.057 -47.907 1.00 92.38 105 ASP A O 1
ATOM 689 N N . ALA A 1 106 ? 32.652 9.199 -49.147 1.00 93.88 106 ALA A N 1
ATOM 690 C CA . ALA A 1 106 ? 34.039 9.254 -49.588 1.00 93.88 106 ALA A CA 1
ATOM 691 C C . ALA A 1 106 ? 34.294 10.475 -50.485 1.00 93.88 106 ALA A C 1
ATOM 693 O O . ALA A 1 106 ? 33.481 10.827 -51.340 1.00 93.88 106 ALA A O 1
ATOM 694 N N . SER A 1 107 ? 35.478 11.066 -50.349 1.00 93.12 107 SER A N 1
ATOM 695 C CA . SER A 1 107 ? 35.983 12.114 -51.233 1.00 93.12 107 SER A CA 1
ATOM 696 C C . SER A 1 107 ? 37.392 11.770 -51.719 1.00 93.12 107 SER A C 1
ATOM 698 O O . SER A 1 107 ? 37.995 10.782 -51.298 1.00 93.12 107 SER A O 1
ATOM 700 N N . LEU A 1 108 ? 37.961 12.606 -52.591 1.00 94.19 108 LEU A N 1
ATOM 701 C CA . LEU A 1 108 ? 39.338 12.422 -53.064 1.00 94.19 108 LEU A CA 1
ATOM 702 C C . LEU A 1 108 ? 40.384 12.540 -51.940 1.00 94.19 108 LEU A C 1
ATOM 704 O O . LEU A 1 108 ? 41.500 12.047 -52.092 1.00 94.19 108 LEU A O 1
ATOM 708 N N . THR A 1 109 ? 40.041 13.186 -50.821 1.00 94.50 109 THR A N 1
ATOM 709 C CA . THR A 1 109 ? 40.947 13.414 -49.682 1.00 94.50 109 THR A CA 1
ATOM 710 C C . THR A 1 109 ? 40.509 12.709 -48.402 1.00 94.50 109 THR A C 1
ATOM 712 O O . THR A 1 109 ? 41.302 12.607 -47.466 1.00 94.50 109 THR A O 1
ATOM 715 N N . THR A 1 110 ? 39.273 12.213 -48.348 1.00 91.56 110 THR A N 1
ATOM 716 C CA . THR A 1 110 ? 38.666 11.651 -47.139 1.00 91.56 110 THR A CA 1
ATOM 717 C C . THR A 1 110 ? 38.105 10.268 -47.436 1.00 91.56 110 THR A C 1
ATOM 719 O O . THR A 1 110 ? 37.338 10.075 -48.376 1.00 91.56 110 THR A O 1
ATOM 722 N N . LYS A 1 111 ? 38.475 9.283 -46.615 1.00 90.56 111 LYS A N 1
ATOM 723 C CA . LYS A 1 111 ? 37.873 7.946 -46.686 1.00 90.56 111 LYS A CA 1
ATOM 724 C C . LYS A 1 111 ? 36.422 8.018 -46.210 1.00 90.56 111 LYS A C 1
ATOM 726 O O . LYS A 1 111 ? 36.152 8.668 -45.209 1.00 90.56 111 LYS A O 1
ATOM 731 N N . GLY A 1 112 ? 35.532 7.292 -46.874 1.00 92.44 112 GLY A N 1
ATOM 732 C CA . GLY A 1 112 ? 34.116 7.268 -46.529 1.00 92.44 112 GLY A CA 1
ATOM 733 C C . GLY A 1 112 ? 33.366 6.139 -47.225 1.00 92.44 112 GLY A C 1
ATOM 734 O O . GLY A 1 112 ? 33.981 5.251 -47.827 1.00 92.44 112 GLY A O 1
ATOM 735 N N . VAL A 1 113 ? 32.041 6.172 -47.145 1.00 93.25 113 VAL A N 1
ATOM 736 C CA . VAL A 1 113 ? 31.164 5.252 -47.879 1.00 93.25 113 VAL A CA 1
ATOM 737 C C . VAL A 1 113 ? 30.908 5.773 -49.295 1.00 93.25 113 VAL A C 1
ATOM 739 O O . VAL A 1 113 ? 30.859 6.974 -49.531 1.00 93.25 113 VAL A O 1
ATOM 742 N N . VAL A 1 114 ? 30.780 4.875 -50.273 1.00 94.81 114 VAL A N 1
ATOM 743 C CA . VAL A 1 114 ? 30.468 5.243 -51.662 1.00 94.81 114 VAL A CA 1
ATOM 744 C C . VAL A 1 114 ? 29.454 4.264 -52.238 1.00 94.81 114 VAL A C 1
ATOM 746 O O . VAL A 1 114 ? 29.532 3.055 -52.003 1.00 94.81 114 VAL A O 1
ATOM 749 N N . LYS A 1 115 ? 28.479 4.774 -52.992 1.00 95.69 115 LYS A N 1
ATOM 750 C CA . LYS A 1 115 ? 27.517 3.937 -53.718 1.00 95.69 115 LYS A CA 1
ATOM 751 C C . LYS A 1 115 ? 28.126 3.455 -55.035 1.00 95.69 115 LYS A C 1
ATOM 753 O O . LYS A 1 115 ? 28.903 4.157 -55.677 1.00 95.69 115 LYS A O 1
ATOM 758 N N . LEU A 1 116 ? 27.748 2.249 -55.444 1.00 97.00 116 LEU A N 1
ATOM 759 C CA . LEU A 1 116 ? 28.241 1.610 -56.663 1.00 97.00 116 LEU A CA 1
ATOM 760 C C . LEU A 1 116 ? 27.301 1.875 -57.847 1.00 97.00 116 LEU A C 1
ATOM 762 O O . LEU A 1 116 ? 26.081 1.858 -57.680 1.00 97.00 116 LEU A O 1
ATOM 766 N N . SER A 1 117 ? 27.866 2.066 -59.043 1.00 96.69 117 SER A N 1
ATOM 767 C CA . SER A 1 117 ? 27.119 2.209 -60.301 1.00 96.69 117 SER A CA 1
ATOM 768 C C . SER A 1 117 ? 27.595 1.222 -61.373 1.00 96.69 117 SER A C 1
ATOM 770 O O . SER A 1 117 ? 28.778 0.880 -61.469 1.00 96.69 117 SER A O 1
ATOM 772 N N . SER A 1 118 ? 26.655 0.761 -62.199 1.00 97.50 118 SER A N 1
ATOM 773 C CA . SER A 1 118 ? 26.907 -0.093 -63.370 1.00 97.50 118 SER A CA 1
ATOM 774 C C . SER A 1 118 ? 26.569 0.599 -64.698 1.00 97.50 118 SER A C 1
ATOM 776 O O . SER A 1 118 ? 26.457 -0.077 -65.718 1.00 97.50 118 SER A O 1
ATOM 778 N N . ALA A 1 119 ? 26.350 1.918 -64.690 1.00 96.69 119 ALA A N 1
ATOM 779 C CA . ALA A 1 119 ? 26.106 2.690 -65.905 1.00 96.69 119 ALA A CA 1
ATOM 780 C C . ALA A 1 119 ? 27.412 2.898 -66.687 1.00 96.69 119 ALA A C 1
ATOM 782 O O . ALA A 1 119 ? 28.396 3.367 -66.117 1.00 96.69 119 ALA A O 1
ATOM 783 N N . VAL A 1 120 ? 27.392 2.573 -67.979 1.00 94.94 120 VAL A N 1
ATOM 784 C CA . VAL A 1 120 ? 28.462 2.920 -68.927 1.00 94.94 120 VAL A CA 1
ATOM 785 C C . VAL A 1 120 ? 28.399 4.417 -69.257 1.00 94.94 120 VAL A C 1
ATOM 787 O O . VAL A 1 120 ? 27.317 5.004 -69.218 1.00 94.94 120 VAL A O 1
ATOM 790 N N . ASP A 1 121 ? 29.551 5.038 -69.526 1.00 93.94 121 ASP A N 1
ATOM 791 C CA . ASP A 1 121 ? 29.702 6.475 -69.840 1.00 93.94 121 ASP A CA 1
ATOM 792 C C . ASP A 1 121 ? 29.156 7.451 -68.770 1.00 93.94 121 ASP A C 1
ATOM 794 O O . ASP A 1 121 ? 28.739 8.573 -69.062 1.00 93.94 121 ASP A O 1
ATOM 798 N N . SER A 1 122 ? 29.152 7.044 -67.497 1.00 93.75 122 SER A N 1
ATOM 799 C CA . SER A 1 122 ? 28.706 7.890 -66.382 1.00 93.75 122 SER A CA 1
ATOM 800 C C . SER A 1 122 ? 29.690 9.030 -66.081 1.00 93.75 122 SER A C 1
ATOM 802 O O . SER A 1 122 ? 30.869 8.788 -65.844 1.00 93.75 122 SER A O 1
ATOM 804 N N . THR A 1 123 ? 29.182 10.261 -65.954 1.00 95.06 123 THR A N 1
ATOM 805 C CA . THR A 1 123 ? 29.959 11.450 -65.543 1.00 95.06 123 THR A CA 1
ATOM 806 C C . THR A 1 123 ? 29.930 11.715 -64.031 1.00 95.06 123 THR A C 1
ATOM 808 O O . THR A 1 123 ? 30.360 12.771 -63.580 1.00 95.06 123 THR A O 1
ATOM 811 N N . SER A 1 124 ? 29.351 10.808 -63.236 1.00 94.06 124 SER A N 1
ATOM 812 C CA . SER A 1 124 ? 29.216 10.979 -61.785 1.00 94.06 124 SER A CA 1
ATOM 813 C C . SER A 1 124 ? 30.546 10.787 -61.056 1.00 94.06 124 SER A C 1
ATOM 815 O O . SER A 1 124 ? 31.106 9.696 -61.084 1.00 94.06 124 SER A O 1
ATOM 817 N N . GLU A 1 125 ? 30.967 11.793 -60.289 1.00 93.69 125 GLU A N 1
ATOM 818 C CA . GLU A 1 125 ? 32.161 11.735 -59.428 1.00 93.69 125 GLU A CA 1
ATOM 819 C C . GLU A 1 125 ? 31.864 11.218 -58.006 1.00 93.69 125 GLU A C 1
ATOM 821 O O . GLU A 1 125 ? 32.779 10.883 -57.260 1.00 93.69 125 GLU A O 1
ATOM 826 N N . SER A 1 126 ? 30.586 11.101 -57.624 1.00 93.50 126 SER A N 1
ATOM 827 C CA . SER A 1 126 ? 30.160 10.645 -56.286 1.00 93.50 126 SER A CA 1
ATOM 828 C C . SER A 1 126 ? 29.886 9.136 -56.184 1.00 93.50 126 SER A C 1
ATOM 830 O O . SER A 1 126 ? 29.479 8.654 -55.129 1.00 93.50 126 SER A O 1
ATOM 832 N N . LEU A 1 127 ? 30.039 8.381 -57.276 1.00 95.94 127 LEU A N 1
ATOM 833 C CA . LEU A 1 127 ? 29.718 6.951 -57.349 1.00 95.94 127 LEU A CA 1
ATOM 834 C C . LEU A 1 127 ? 30.924 6.172 -57.869 1.00 95.94 127 LEU A C 1
ATOM 836 O O . LEU A 1 127 ? 31.580 6.603 -58.813 1.00 95.94 127 LEU A O 1
ATOM 840 N N . ALA A 1 128 ? 31.180 4.995 -57.305 1.00 96.06 128 ALA A N 1
ATOM 841 C CA . ALA A 1 128 ? 32.261 4.127 -57.758 1.00 96.06 128 ALA A CA 1
ATOM 842 C C . ALA A 1 128 ? 31.789 3.189 -58.884 1.00 96.06 128 ALA A C 1
ATOM 844 O O . ALA A 1 128 ? 30.722 2.570 -58.795 1.00 96.06 128 ALA A O 1
ATOM 845 N N . ALA A 1 129 ? 32.593 3.064 -59.942 1.00 96.94 129 ALA A N 1
ATOM 846 C CA . ALA A 1 129 ? 32.314 2.160 -61.054 1.00 96.94 129 ALA A CA 1
ATOM 847 C C . ALA A 1 129 ? 32.466 0.689 -60.631 1.00 96.94 129 ALA A C 1
ATOM 849 O O . ALA A 1 129 ? 33.429 0.301 -59.969 1.00 96.94 129 ALA A O 1
ATOM 850 N N . THR A 1 130 ? 31.513 -0.148 -61.036 1.00 96.75 130 THR A N 1
ATOM 851 C CA . THR A 1 130 ? 31.626 -1.616 -60.954 1.00 96.75 130 THR A CA 1
ATOM 852 C C . THR A 1 130 ? 32.311 -2.173 -62.206 1.00 96.75 130 THR A C 1
ATOM 854 O O . THR A 1 130 ? 32.270 -1.510 -63.240 1.00 96.75 130 THR A O 1
ATOM 857 N N . PRO A 1 131 ? 32.839 -3.416 -62.198 1.00 97.31 131 PRO A N 1
ATOM 858 C CA . PRO A 1 131 ? 33.421 -4.040 -63.395 1.00 97.31 131 PRO A CA 1
ATOM 859 C C . PRO A 1 131 ? 32.492 -4.126 -64.617 1.00 97.31 131 PRO A C 1
ATOM 861 O O . PRO A 1 131 ? 32.958 -4.393 -65.711 1.00 97.31 131 PRO A O 1
ATOM 864 N N . LYS A 1 132 ? 31.177 -3.941 -64.440 1.00 96.69 132 LYS A N 1
ATOM 865 C CA . LYS A 1 132 ? 30.188 -3.906 -65.528 1.00 96.69 132 LYS A CA 1
ATOM 866 C C . LYS A 1 132 ? 30.088 -2.535 -66.217 1.00 96.69 132 LYS A C 1
ATOM 868 O O . LYS A 1 132 ? 29.572 -2.464 -67.325 1.00 96.69 132 LYS A O 1
ATOM 873 N N . ALA A 1 133 ? 30.490 -1.460 -65.538 1.00 95.94 133 ALA A N 1
ATOM 874 C CA . ALA A 1 133 ? 30.437 -0.092 -66.061 1.00 95.94 133 ALA A CA 1
ATOM 875 C C . ALA A 1 133 ? 31.650 0.283 -66.929 1.00 95.94 133 ALA A C 1
ATOM 877 O O . ALA A 1 133 ? 31.603 1.314 -67.596 1.00 95.94 133 ALA A O 1
ATOM 878 N N . VAL A 1 134 ? 32.723 -0.512 -66.865 1.00 89.75 134 VAL A N 1
ATOM 879 C CA . VAL A 1 134 ? 34.010 -0.325 -67.558 1.00 89.75 134 VAL A CA 1
ATOM 880 C C . VAL A 1 134 ? 34.136 -1.267 -68.744 1.00 89.75 134 VAL A C 1
ATOM 882 O O . VAL A 1 134 ? 34.773 -0.846 -69.730 1.00 89.75 134 VAL A O 1
#

Foldseek 3Di:
DVVVVVVVVVVVVVVVVVVVVVVVVVVVVVVVVVVVVVVVVVVVVVVVVVVVVVVVVVVVVVVVVVVVVVVVVVVVVVVVVVVVVVVVVVVVVVVVVCVVPPFDQDDPVDDGDAAADLDAPDPDPRHHYDPNND

Secondary structure (DSSP, 8-state):
-HHHHHHHHHHHHHHHHHHHHHHHHHHHHHHHHHHHHHHHHHHHHHHHHHHHHHHHHHHHHHHHHHHHHHHHHHHHHHHHHHHHHHHHHHHHHHHHHHH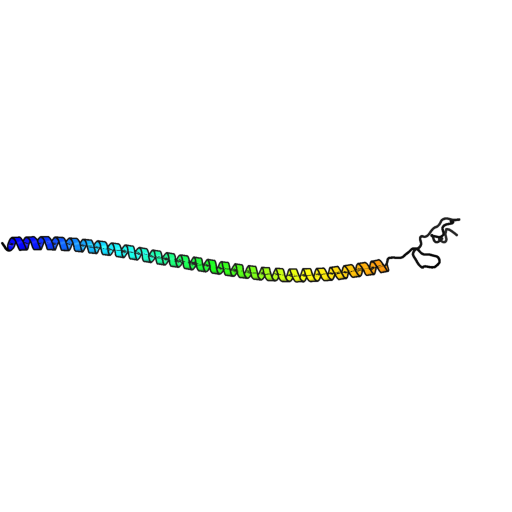HH-PPBP-SSS--B-EEE--TT---SSEEEPTTT-

Sequence (134 aa):
SAAKTSETNAKASETRAESSKTAAASSASSAASSASSASASKDEATRQASAAKGSATTASTKATEAAGSATAASQSKTAAESAATRAEAAADRAEEIAGAVAMEDASLTTKGVVKLSSAVDSTSESLAATPKAV

pLDDT: mean 96.35, std 3.42, range [80.56, 98.75]